Protein AF-A0AAU9Y5A7-F1 (afdb_monomer_lite)

pLDDT: mean 74.03, std 11.13, range [39.44, 89.31]

Organism: NCBI:txid46732

Secondary structure (DSSP, 8-state):
---PPPPPPPPPPPTT---SS-EEE----SSHHHHHHHHHH-TT-SEE---TTT----EE-

Sequence (61 aa):
MAVGPQCNKAEQSVSGKALKGHTYKTKRVQDPYECLVFCNNEVACQSYNYVITGVLIVLIG

Structure (mmCIF, N/CA/C/O backbone):
data_AF-A0AAU9Y5A7-F1
#
_entry.id   AF-A0AAU9Y5A7-F1
#
loop_
_atom_site.group_PDB
_atom_site.id
_atom_site.type_symbol
_atom_site.label_atom_id
_atom_site.label_alt_id
_atom_site.label_comp_id
_atom_site.label_asym_id
_atom_site.label_entity_id
_atom_site.label_seq_id
_atom_site.pdbx_PDB_ins_code
_atom_site.Cartn_x
_atom_site.Cartn_y
_atom_site.Cartn_z
_atom_site.occupancy
_atom_site.B_iso_or_equiv
_atom_site.auth_seq_id
_atom_site.auth_comp_id
_atom_site.auth_asym_id
_atom_site.auth_atom_id
_atom_site.pdbx_PDB_model_num
ATOM 1 N N . MET A 1 1 ? 19.188 -32.020 -7.380 1.00 39.44 1 MET A N 1
ATOM 2 C CA . MET A 1 1 ? 18.323 -31.061 -6.662 1.00 39.44 1 MET A CA 1
ATOM 3 C C . MET A 1 1 ? 18.411 -29.754 -7.431 1.00 39.44 1 MET A C 1
ATOM 5 O O . MET A 1 1 ? 19.459 -29.127 -7.398 1.00 39.44 1 MET A O 1
ATOM 9 N N . ALA A 1 2 ? 17.409 -29.431 -8.251 1.00 49.06 2 ALA A N 1
ATOM 10 C CA . ALA A 1 2 ? 17.415 -28.181 -9.005 1.00 49.06 2 ALA A CA 1
ATOM 11 C C . ALA A 1 2 ? 17.148 -27.037 -8.024 1.00 49.06 2 ALA A C 1
ATOM 13 O O . ALA A 1 2 ? 16.114 -27.035 -7.357 1.00 49.06 2 ALA A O 1
ATOM 14 N N . VAL A 1 3 ? 18.096 -26.109 -7.893 1.00 57.97 3 VAL A N 1
ATOM 15 C CA . VAL A 1 3 ? 17.837 -24.851 -7.199 1.00 57.97 3 VAL A CA 1
ATOM 16 C C . VAL A 1 3 ? 16.856 -24.088 -8.090 1.00 57.97 3 VAL A C 1
ATOM 18 O O . VAL A 1 3 ? 17.170 -23.764 -9.236 1.00 57.97 3 VAL A O 1
ATOM 21 N N . GLY A 1 4 ? 15.614 -23.923 -7.629 1.00 64.88 4 GLY A N 1
ATOM 22 C CA . GLY A 1 4 ? 14.677 -23.019 -8.294 1.00 64.88 4 GLY A CA 1
ATOM 23 C C . GLY A 1 4 ? 15.289 -21.615 -8.352 1.00 64.88 4 GLY A C 1
ATOM 24 O O . GLY A 1 4 ? 16.183 -21.328 -7.550 1.00 64.88 4 GLY A O 1
ATOM 25 N N . PRO A 1 5 ? 14.859 -20.744 -9.282 1.00 69.00 5 PRO A N 1
ATOM 26 C CA . PRO A 1 5 ? 15.363 -19.377 -9.331 1.00 69.00 5 PRO A CA 1
ATOM 27 C C . PRO A 1 5 ? 15.244 -18.764 -7.935 1.00 69.00 5 PRO A C 1
ATOM 29 O O . PRO A 1 5 ? 14.151 -18.731 -7.368 1.00 69.00 5 PRO A O 1
ATOM 32 N N . GLN A 1 6 ? 16.372 -18.355 -7.345 1.00 64.31 6 GLN A N 1
ATOM 33 C CA . GLN A 1 6 ? 16.336 -17.671 -6.061 1.00 64.31 6 GLN A CA 1
ATOM 34 C C . GLN A 1 6 ? 15.422 -16.451 -6.204 1.00 64.31 6 GLN A C 1
ATOM 36 O O . GLN A 1 6 ? 15.667 -15.592 -7.053 1.00 64.31 6 GLN A O 1
ATOM 41 N N . CYS A 1 7 ? 14.343 -16.387 -5.419 1.00 66.00 7 CYS A N 1
ATOM 42 C CA . CYS A 1 7 ? 13.533 -15.178 -5.356 1.00 66.00 7 CYS A CA 1
ATOM 43 C C . CYS A 1 7 ? 14.474 -14.019 -5.021 1.00 66.00 7 CYS A C 1
ATOM 45 O O . CYS A 1 7 ? 15.252 -14.107 -4.064 1.00 66.00 7 CYS A O 1
ATOM 47 N N . ASN A 1 8 ? 14.430 -12.950 -5.819 1.00 66.62 8 ASN A N 1
ATOM 48 C CA . ASN A 1 8 ? 15.110 -11.714 -5.453 1.00 66.62 8 ASN A CA 1
ATOM 49 C C . ASN A 1 8 ? 14.674 -11.336 -4.033 1.00 66.62 8 ASN A C 1
A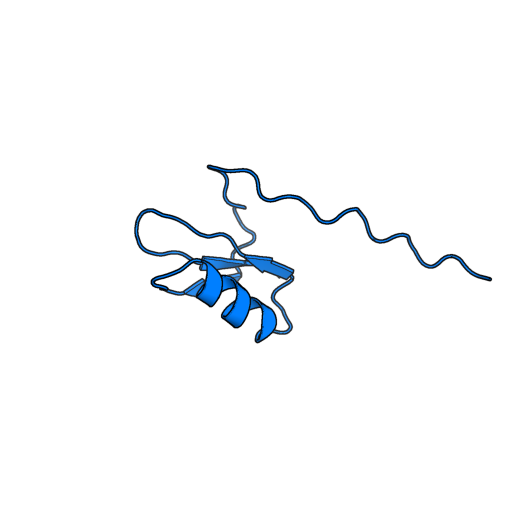TOM 51 O O . ASN A 1 8 ? 13.524 -11.574 -3.649 1.00 66.62 8 ASN A O 1
ATOM 55 N N . LYS A 1 9 ? 15.596 -10.788 -3.233 1.00 67.00 9 LYS A N 1
ATOM 56 C CA . LYS A 1 9 ? 15.226 -10.271 -1.911 1.00 67.00 9 LYS A CA 1
ATOM 57 C C . LYS A 1 9 ? 14.034 -9.337 -2.086 1.00 67.00 9 LYS A C 1
ATOM 59 O O . LYS A 1 9 ? 14.077 -8.477 -2.963 1.00 67.00 9 LYS A O 1
ATOM 64 N N . ALA A 1 10 ? 13.008 -9.522 -1.255 1.00 66.75 10 ALA A N 1
ATOM 65 C CA . ALA A 1 10 ? 11.870 -8.620 -1.221 1.00 66.75 10 ALA A CA 1
ATOM 66 C C . ALA A 1 10 ? 12.385 -7.178 -1.126 1.00 66.75 10 ALA A C 1
ATOM 68 O O . ALA A 1 10 ? 13.229 -6.871 -0.273 1.00 66.75 10 ALA A O 1
ATOM 69 N N . GLU A 1 11 ? 11.920 -6.321 -2.032 1.00 70.88 11 GLU A N 1
ATOM 70 C CA . GLU A 1 11 ? 12.236 -4.902 -1.965 1.00 70.88 11 GLU A CA 1
ATOM 71 C C . GLU A 1 11 ? 11.693 -4.333 -0.656 1.00 70.88 11 GLU A C 1
ATOM 73 O O . GLU A 1 11 ? 10.556 -4.589 -0.257 1.00 70.88 11 GLU A O 1
ATOM 78 N N . GLN A 1 12 ? 12.540 -3.582 0.041 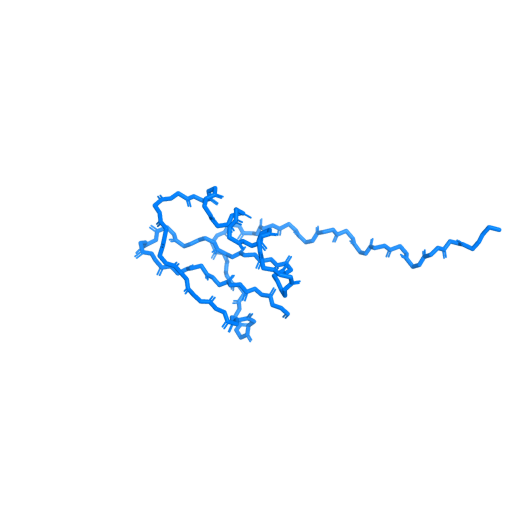1.00 74.25 12 GLN A N 1
ATOM 79 C CA . GLN A 1 12 ? 12.144 -2.928 1.278 1.00 74.25 12 GLN A CA 1
ATOM 80 C C . GLN A 1 12 ? 11.456 -1.607 0.956 1.00 74.25 12 GLN A C 1
ATOM 82 O O . GLN A 1 12 ? 11.907 -0.849 0.094 1.00 74.25 12 GLN A O 1
ATOM 87 N N . SER A 1 13 ? 10.386 -1.304 1.686 1.00 75.06 13 SER A N 1
ATOM 88 C CA . SER A 1 13 ? 9.725 -0.008 1.586 1.00 75.06 13 SER A CA 1
ATOM 89 C C . SER A 1 13 ? 10.696 1.113 1.963 1.00 75.06 13 SER A C 1
ATOM 91 O O . SER A 1 13 ? 11.311 1.087 3.029 1.00 75.06 13 SER A O 1
ATOM 93 N N . VAL A 1 14 ? 10.806 2.129 1.107 1.00 83.06 14 VAL A N 1
ATOM 94 C CA . VAL A 1 14 ? 11.600 3.332 1.383 1.00 83.06 14 VAL A CA 1
ATOM 95 C C . VAL A 1 14 ? 10.662 4.448 1.827 1.00 83.06 14 VAL A C 1
ATOM 97 O O . VAL A 1 14 ? 9.777 4.856 1.075 1.00 83.06 14 VAL A O 1
ATOM 100 N N . SER A 1 15 ? 10.859 4.956 3.045 1.00 82.44 15 SER A N 1
ATOM 101 C CA . SER A 1 15 ? 10.035 6.042 3.588 1.00 82.44 15 SER A CA 1
ATOM 102 C C . SER A 1 15 ? 10.075 7.286 2.691 1.00 82.44 15 SER A C 1
ATOM 104 O O . SER A 1 15 ? 11.124 7.648 2.154 1.00 82.44 15 SER A O 1
ATOM 106 N N . GLY A 1 16 ? 8.920 7.931 2.508 1.00 82.75 16 GLY A N 1
ATOM 107 C CA . GLY A 1 16 ? 8.771 9.115 1.655 1.00 82.75 16 GLY A CA 1
ATOM 108 C C . GLY A 1 16 ? 8.773 8.835 0.147 1.00 82.75 16 GLY A C 1
ATOM 109 O O . GLY A 1 16 ? 8.755 9.781 -0.638 1.00 82.75 16 GLY A O 1
ATOM 110 N N . LYS A 1 17 ? 8.784 7.565 -0.279 1.00 80.94 17 LYS A N 1
ATOM 111 C CA . LYS A 1 17 ? 8.662 7.178 -1.689 1.00 80.94 17 LYS A CA 1
ATOM 112 C C . LYS A 1 17 ? 7.366 6.419 -1.944 1.00 80.94 17 LYS A C 1
ATOM 114 O O . LYS A 1 17 ? 6.883 5.685 -1.090 1.00 80.94 17 LYS A O 1
ATOM 119 N N . ALA A 1 18 ? 6.840 6.590 -3.150 1.00 77.50 18 ALA A N 1
ATOM 120 C CA . ALA A 1 18 ? 5.756 5.786 -3.689 1.00 77.50 18 ALA A CA 1
ATOM 121 C C . ALA A 1 18 ? 6.112 5.375 -5.118 1.00 77.50 18 ALA A C 1
ATOM 123 O O . ALA A 1 18 ? 6.688 6.165 -5.875 1.00 77.50 18 A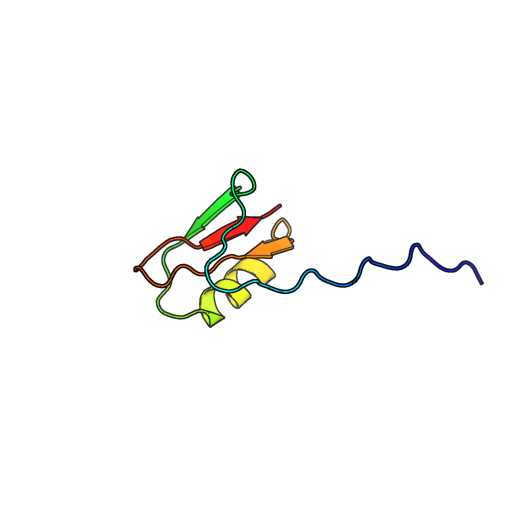LA A O 1
ATOM 124 N N . LEU A 1 19 ? 5.775 4.144 -5.488 1.00 75.12 19 LEU A N 1
ATOM 125 C CA . LEU A 1 19 ? 5.995 3.661 -6.848 1.00 75.12 19 LEU A CA 1
ATOM 126 C C . LEU A 1 19 ? 5.027 4.367 -7.810 1.00 75.12 19 LEU A C 1
ATOM 128 O O . LEU A 1 19 ? 3.813 4.377 -7.610 1.00 75.12 19 LEU A O 1
ATOM 132 N N . LYS A 1 20 ? 5.577 4.986 -8.859 1.00 76.31 20 LYS A N 1
ATOM 133 C CA . LYS A 1 20 ? 4.815 5.708 -9.889 1.00 76.31 20 LYS A CA 1
ATOM 134 C C . LYS A 1 20 ? 4.521 4.776 -11.065 1.00 76.31 20 LYS A C 1
ATOM 136 O O . LYS A 1 20 ? 5.385 4.001 -11.463 1.00 76.31 20 LYS A O 1
ATOM 141 N N . GLY A 1 21 ? 3.314 4.855 -11.627 1.00 74.75 21 GLY A N 1
ATOM 142 C CA . GLY A 1 21 ? 2.924 4.104 -12.834 1.00 74.75 21 GLY A CA 1
ATOM 143 C C . GLY A 1 21 ? 2.621 2.618 -12.619 1.00 74.75 21 GLY A C 1
ATOM 144 O O . GLY A 1 21 ? 2.182 1.959 -13.548 1.00 74.75 21 GLY A O 1
ATOM 145 N N . HIS A 1 22 ? 2.797 2.119 -11.397 1.00 74.06 22 HIS A N 1
ATOM 146 C CA . HIS A 1 22 ? 2.486 0.743 -11.001 1.00 74.06 22 HIS A CA 1
ATOM 147 C C . HIS A 1 22 ? 1.137 0.646 -10.276 1.00 74.06 22 HIS A C 1
ATOM 149 O O . HIS A 1 22 ? 0.759 -0.401 -9.767 1.00 74.06 22 HIS A O 1
ATOM 155 N N . THR A 1 23 ? 0.408 1.763 -10.195 1.00 75.62 23 THR A N 1
ATOM 156 C CA . THR A 1 23 ? -0.892 1.815 -9.542 1.00 75.62 23 THR A CA 1
ATOM 157 C C . THR A 1 23 ? -1.969 1.162 -10.373 1.00 75.62 23 THR A C 1
ATOM 159 O O . THR A 1 23 ? -2.462 1.760 -11.324 1.00 75.62 23 THR A O 1
ATOM 162 N N . TYR A 1 24 ? -2.392 -0.020 -9.942 1.00 75.31 24 TYR A N 1
ATOM 163 C CA . TYR A 1 24 ? -3.554 -0.694 -10.498 1.00 75.31 24 TYR A CA 1
ATOM 164 C C . TYR A 1 24 ? -4.854 -0.294 -9.785 1.00 75.31 24 TYR A C 1
ATOM 166 O O . TYR A 1 24 ? -5.880 -0.079 -10.428 1.00 75.31 24 TYR A O 1
ATOM 174 N N . LYS A 1 25 ? -4.827 -0.142 -8.454 1.00 77.69 25 LYS A N 1
ATOM 175 C CA . LYS A 1 25 ? -6.028 0.168 -7.660 1.00 77.69 25 LYS A CA 1
ATOM 176 C C . LYS A 1 25 ? -5.732 1.127 -6.523 1.00 77.69 25 LYS A C 1
ATOM 178 O O . LYS A 1 25 ? -4.609 1.147 -6.030 1.00 77.69 25 LYS A O 1
ATOM 183 N N . THR A 1 26 ? -6.746 1.897 -6.119 1.00 79.12 26 THR A N 1
ATOM 184 C CA . THR A 1 26 ? -6.681 2.831 -4.991 1.00 79.12 26 THR A CA 1
ATOM 185 C C . THR A 1 26 ? -7.797 2.611 -3.973 1.00 79.12 26 THR A C 1
ATOM 187 O O . THR A 1 26 ? -8.949 2.373 -4.337 1.00 79.12 26 THR A O 1
ATOM 190 N N . LYS A 1 27 ? -7.465 2.672 -2.675 1.00 79.12 27 LYS A N 1
ATOM 191 C CA . LYS A 1 27 ? -8.440 2.586 -1.576 1.00 79.12 27 LYS A CA 1
ATOM 192 C C . LYS A 1 27 ? -8.133 3.574 -0.444 1.00 79.12 27 LYS A C 1
ATOM 194 O O . LYS A 1 27 ? -6.972 3.883 -0.184 1.00 79.12 27 LYS A O 1
ATOM 199 N N . ARG A 1 28 ? -9.192 4.082 0.201 1.00 82.50 28 ARG A N 1
ATOM 200 C CA . ARG A 1 28 ? -9.137 4.860 1.451 1.00 82.50 28 ARG A CA 1
ATOM 201 C C . ARG A 1 28 ? -9.114 3.894 2.639 1.00 82.50 28 ARG A C 1
ATOM 203 O O . ARG A 1 28 ? -9.986 3.031 2.693 1.00 82.50 28 ARG A O 1
ATOM 210 N N . VAL A 1 29 ? -8.175 4.064 3.563 1.00 78.06 29 VAL A N 1
ATOM 211 C CA . VAL A 1 29 ? -8.090 3.314 4.833 1.00 78.06 29 VAL A CA 1
ATOM 212 C C . VAL A 1 29 ? -7.734 4.258 5.969 1.00 78.06 29 VAL A C 1
ATOM 214 O O . VAL A 1 29 ? -7.259 5.368 5.706 1.00 78.06 29 VAL A O 1
ATOM 217 N N . GLN A 1 30 ? -7.965 3.827 7.206 1.00 80.81 30 GLN A N 1
ATOM 218 C CA . GLN A 1 30 ? -7.620 4.604 8.395 1.00 80.81 30 GLN A CA 1
ATOM 219 C C . GLN A 1 30 ? -6.282 4.179 8.997 1.00 80.81 30 GLN A C 1
ATOM 221 O O . GLN A 1 30 ? -5.617 5.009 9.616 1.00 80.81 30 GLN A O 1
ATOM 226 N N . ASP A 1 31 ? -5.861 2.929 8.781 1.00 81.19 31 ASP A N 1
ATOM 227 C CA . ASP A 1 31 ? -4.579 2.426 9.263 1.00 81.19 31 ASP A CA 1
ATOM 228 C C . ASP A 1 31 ? -3.730 1.750 8.154 1.00 81.19 31 ASP A C 1
ATOM 230 O O . ASP A 1 31 ? -4.235 1.365 7.093 1.00 81.19 31 ASP A O 1
ATOM 234 N N . PRO A 1 32 ? -2.408 1.600 8.361 1.00 79.56 32 PRO A N 1
ATOM 235 C CA . PRO A 1 32 ? -1.547 0.870 7.429 1.00 79.56 32 PRO A CA 1
ATOM 236 C C . PRO A 1 32 ? -1.826 -0.641 7.377 1.00 79.56 32 PRO A C 1
ATOM 238 O O . PRO A 1 32 ? -1.415 -1.301 6.421 1.00 79.56 32 PRO A O 1
ATOM 241 N N . TYR A 1 33 ? -2.465 -1.204 8.405 1.00 85.56 33 TYR A N 1
ATOM 242 C CA . TYR A 1 33 ? -2.724 -2.639 8.521 1.00 85.56 33 TYR A CA 1
ATOM 243 C C . TYR A 1 33 ? -3.851 -3.086 7.579 1.00 85.56 33 TYR A C 1
ATOM 245 O O . TYR A 1 33 ? -3.765 -4.139 6.951 1.00 85.56 33 TYR A O 1
ATOM 253 N N . GLU A 1 34 ? -4.854 -2.245 7.364 1.00 85.56 34 GLU A N 1
ATOM 254 C CA . GLU A 1 34 ? -5.905 -2.413 6.375 1.00 85.56 34 GLU A CA 1
ATOM 255 C C . GLU A 1 34 ? -5.304 -2.552 4.970 1.00 85.56 34 GLU A C 1
ATOM 257 O O . GLU A 1 34 ? -5.756 -3.405 4.210 1.00 85.56 34 GLU A O 1
ATOM 262 N N . CYS A 1 35 ? -4.248 -1.801 4.620 1.00 82.94 35 CYS A N 1
ATOM 263 C CA . CYS A 1 35 ? -3.544 -1.969 3.338 1.00 82.94 35 CYS A CA 1
ATOM 264 C C . CYS A 1 35 ? -3.030 -3.400 3.150 1.00 82.94 35 CYS A C 1
ATOM 266 O O . CYS A 1 35 ? -3.185 -3.977 2.074 1.00 82.94 35 CYS A O 1
ATOM 268 N N . LEU A 1 36 ? -2.431 -3.964 4.204 1.00 84.38 36 LEU A N 1
ATOM 269 C CA . LEU A 1 36 ? -1.903 -5.325 4.208 1.00 84.38 36 LEU A CA 1
ATOM 270 C C . LEU A 1 36 ? -3.035 -6.341 4.039 1.00 84.38 36 LEU A C 1
ATOM 272 O O . LEU A 1 36 ? -2.918 -7.263 3.234 1.00 84.38 36 LEU A O 1
ATOM 276 N N . VAL A 1 37 ? -4.142 -6.168 4.765 1.00 88.62 37 VAL A N 1
ATOM 277 C CA . VAL A 1 37 ? -5.319 -7.040 4.647 1.00 88.62 37 VAL A CA 1
ATOM 278 C C . VAL A 1 37 ? -5.921 -6.955 3.241 1.00 88.62 37 VAL A C 1
ATOM 280 O O . VAL A 1 37 ? -6.250 -7.987 2.659 1.00 88.62 37 VAL A O 1
ATOM 283 N N . PHE A 1 38 ? -6.036 -5.760 2.655 1.00 85.62 38 PHE A N 1
ATOM 284 C CA . PHE A 1 38 ? -6.548 -5.600 1.291 1.00 85.62 38 PHE A CA 1
ATOM 285 C C . PHE A 1 38 ? -5.634 -6.228 0.247 1.00 85.62 38 PHE A C 1
ATOM 287 O O . PHE A 1 38 ? -6.130 -6.935 -0.623 1.00 85.62 38 PHE A O 1
ATOM 294 N N . CYS A 1 39 ? -4.323 -6.014 0.355 1.00 85.50 39 CYS A N 1
ATOM 295 C CA . CYS A 1 39 ? -3.365 -6.600 -0.573 1.00 85.50 39 CYS A CA 1
ATOM 296 C C . CYS A 1 39 ? -3.383 -8.133 -0.504 1.00 85.50 39 CYS A C 1
ATOM 298 O O . CYS A 1 39 ? -3.517 -8.780 -1.532 1.00 85.50 39 CYS A O 1
ATOM 300 N N . ASN A 1 40 ? -3.373 -8.729 0.695 1.00 86.94 40 ASN A N 1
ATOM 301 C CA . ASN A 1 40 ? -3.423 -10.191 0.839 1.00 86.94 40 ASN A CA 1
ATOM 302 C C . ASN A 1 40 ? -4.718 -10.827 0.303 1.00 86.94 40 ASN A C 1
ATOM 304 O O . ASN A 1 40 ? -4.715 -11.999 -0.063 1.00 86.94 40 ASN A O 1
ATOM 308 N N . ASN A 1 41 ? -5.824 -10.077 0.261 1.00 89.31 41 ASN A N 1
ATOM 309 C CA . ASN A 1 41 ? -7.088 -10.551 -0.306 1.00 89.31 41 ASN A CA 1
ATOM 310 C C . ASN A 1 41 ? -7.181 -10.366 -1.832 1.00 89.31 41 ASN A C 1
ATOM 312 O O . ASN A 1 41 ? -8.124 -10.868 -2.444 1.00 89.31 41 ASN A O 1
ATOM 316 N N . GLU A 1 42 ? -6.239 -9.662 -2.465 1.00 85.75 42 GLU A N 1
ATOM 317 C CA . GLU A 1 42 ? -6.191 -9.499 -3.917 1.00 85.75 42 GLU A CA 1
ATOM 318 C C . GLU A 1 42 ? -5.060 -10.319 -4.531 1.00 85.75 42 GLU A C 1
ATOM 320 O O . GLU A 1 42 ? -3.886 -10.019 -4.353 1.00 85.75 42 GLU A O 1
ATOM 325 N N . VAL A 1 43 ? -5.423 -11.306 -5.354 1.00 84.50 43 VAL A N 1
ATOM 326 C CA . VAL A 1 43 ? -4.468 -12.203 -6.035 1.00 84.50 43 VAL A CA 1
ATOM 327 C C . VAL A 1 43 ? -3.452 -11.444 -6.895 1.00 84.50 43 VAL A C 1
ATOM 329 O O . VAL A 1 43 ? -2.315 -11.881 -7.037 1.00 84.50 43 VAL A O 1
ATOM 332 N N . ALA A 1 44 ? -3.852 -10.308 -7.470 1.00 82.44 44 ALA A N 1
ATOM 333 C CA . ALA A 1 44 ? -2.980 -9.478 -8.294 1.00 82.44 44 ALA A CA 1
ATOM 334 C C . ALA A 1 44 ? -2.079 -8.538 -7.475 1.00 82.44 44 ALA A C 1
ATOM 336 O O . ALA A 1 44 ? -1.211 -7.894 -8.055 1.00 82.44 44 ALA A O 1
ATOM 337 N N . CYS A 1 45 ? -2.278 -8.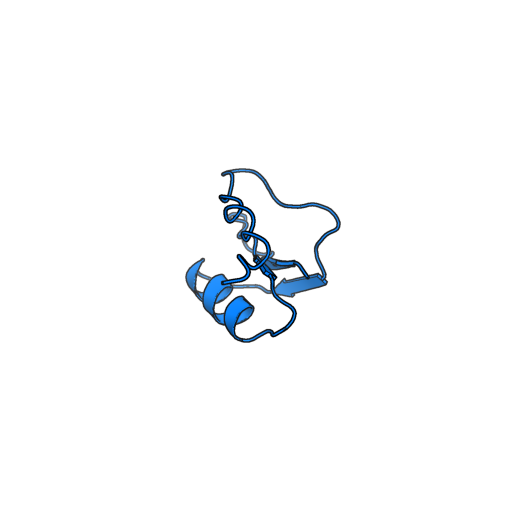418 -6.157 1.00 82.38 45 CYS A N 1
ATOM 338 C CA . CYS A 1 45 ? -1.467 -7.522 -5.348 1.00 82.38 45 CYS A CA 1
ATOM 339 C C . CYS A 1 45 ? -0.115 -8.155 -5.018 1.00 82.38 45 CYS A C 1
ATOM 341 O O . CYS A 1 45 ? -0.026 -9.145 -4.297 1.00 82.38 45 CYS A O 1
ATOM 343 N N . GLN A 1 46 ? 0.947 -7.532 -5.510 1.00 79.25 46 GLN A N 1
ATOM 344 C CA . GLN A 1 46 ? 2.329 -7.885 -5.198 1.00 79.25 46 GLN A CA 1
ATOM 345 C C . GLN A 1 46 ? 2.925 -6.947 -4.143 1.00 79.25 46 GLN A C 1
ATOM 347 O O . GLN A 1 46 ? 3.788 -7.350 -3.366 1.00 79.25 46 GLN A O 1
ATOM 352 N N . SER A 1 47 ? 2.473 -5.689 -4.094 1.00 80.50 47 SER A N 1
ATOM 353 C CA . SER A 1 47 ? 2.865 -4.727 -3.059 1.00 80.50 47 SER A CA 1
ATOM 354 C C . SER A 1 47 ? 1.858 -3.584 -2.908 1.00 80.50 47 SER A C 1
ATOM 356 O O . SER A 1 47 ? 0.988 -3.375 -3.759 1.00 80.50 47 SER A O 1
ATOM 358 N N . TYR A 1 48 ? 1.977 -2.836 -1.807 1.00 82.62 48 TYR A N 1
ATOM 359 C CA . TYR A 1 48 ? 1.146 -1.672 -1.513 1.00 82.62 48 TYR A CA 1
ATOM 360 C C . TYR A 1 48 ? 1.978 -0.476 -1.033 1.00 82.62 48 TYR A C 1
ATOM 362 O O . TYR A 1 48 ? 3.020 -0.638 -0.401 1.00 82.62 48 TYR A O 1
ATOM 370 N N . ASN A 1 49 ? 1.497 0.742 -1.298 1.00 81.81 49 ASN A N 1
ATOM 371 C CA . ASN A 1 49 ? 2.039 1.975 -0.710 1.00 81.81 49 ASN A CA 1
ATOM 372 C C . ASN A 1 49 ? 1.020 2.575 0.268 1.00 81.81 49 ASN A C 1
ATOM 374 O O . ASN A 1 49 ? -0.175 2.552 -0.016 1.00 81.81 49 ASN A O 1
ATOM 378 N N . TYR A 1 50 ? 1.486 3.151 1.380 1.00 80.00 50 TYR A N 1
ATOM 379 C CA . TYR A 1 50 ? 0.650 3.888 2.335 1.00 80.00 50 TYR A CA 1
ATOM 380 C C . TYR A 1 50 ? 1.046 5.368 2.357 1.00 80.00 50 TYR A C 1
ATOM 382 O O . TYR A 1 50 ? 2.206 5.700 2.599 1.00 80.00 50 TYR A O 1
ATOM 390 N N . VAL A 1 51 ? 0.081 6.258 2.109 1.00 78.25 51 VAL A N 1
ATOM 391 C CA . VAL A 1 51 ? 0.299 7.711 2.054 1.00 78.25 51 VAL A CA 1
ATOM 392 C C . VAL A 1 51 ? -0.397 8.391 3.235 1.00 78.25 51 VAL A C 1
ATOM 394 O O . VAL A 1 51 ? -1.623 8.371 3.343 1.00 78.25 51 VAL A O 1
ATOM 397 N N . ILE A 1 52 ? 0.399 9.030 4.100 1.00 72.62 52 ILE A N 1
ATOM 398 C CA . ILE A 1 52 ? -0.035 9.610 5.387 1.00 72.62 52 ILE A CA 1
ATOM 399 C C . ILE A 1 52 ? -0.933 10.849 5.206 1.00 72.62 52 ILE A C 1
ATOM 401 O O . ILE A 1 52 ? -1.719 11.171 6.090 1.00 72.62 52 ILE A O 1
ATOM 405 N N . THR A 1 53 ? -0.914 11.512 4.044 1.00 67.75 53 THR A N 1
ATOM 406 C CA . THR A 1 53 ? -1.746 12.701 3.756 1.00 67.75 53 THR A CA 1
ATOM 407 C C . THR A 1 53 ? -3.231 12.390 3.525 1.00 67.75 53 THR A C 1
ATOM 409 O O . THR A 1 53 ? -3.942 13.184 2.918 1.00 67.75 53 THR A O 1
ATOM 412 N N . GLY A 1 54 ? -3.712 11.246 4.015 1.00 52.31 54 GLY A N 1
ATOM 413 C CA . GLY A 1 54 ? -5.131 10.934 4.069 1.00 52.31 54 GLY A CA 1
ATOM 414 C C . GLY A 1 54 ? -5.708 10.533 2.723 1.00 52.31 54 GLY A C 1
ATOM 415 O O . GLY A 1 54 ? -6.635 11.189 2.262 1.00 52.31 54 GLY A O 1
ATOM 416 N N . VAL A 1 55 ? -5.217 9.408 2.178 1.00 53.78 55 VAL A N 1
ATOM 417 C CA . VAL A 1 55 ? -5.827 8.555 1.134 1.00 53.78 55 VAL A CA 1
ATOM 418 C C . VAL A 1 55 ? -4.979 8.460 -0.130 1.00 53.78 55 VAL A C 1
ATOM 420 O O . VAL A 1 55 ? -5.063 9.327 -0.996 1.00 53.78 55 VAL A O 1
ATOM 423 N N . LEU A 1 56 ? -4.290 7.324 -0.282 1.00 51.28 56 LEU A N 1
ATOM 424 C CA . LEU A 1 56 ? -4.186 6.558 -1.532 1.00 51.28 56 LEU A CA 1
ATOM 425 C C . LEU A 1 56 ? -3.429 5.248 -1.248 1.00 51.28 56 LEU A C 1
ATOM 427 O O . LEU A 1 56 ? -2.237 5.304 -0.957 1.00 51.28 56 LEU A O 1
ATOM 431 N N . ILE A 1 57 ? -4.076 4.079 -1.336 1.00 61.84 57 ILE A N 1
AT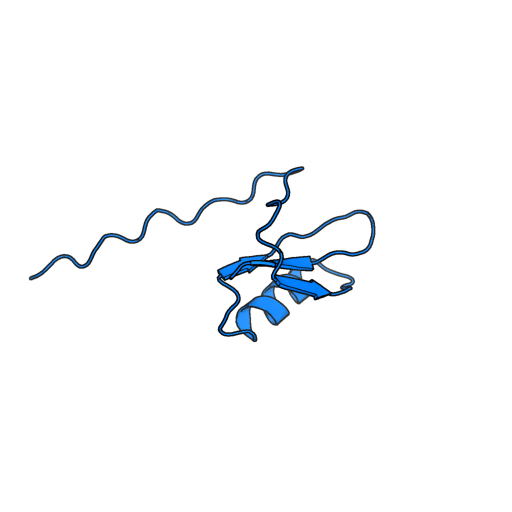OM 432 C CA . ILE A 1 57 ? -3.342 2.797 -1.356 1.00 61.84 57 ILE A CA 1
ATOM 433 C C . ILE A 1 57 ? -3.200 2.316 -2.779 1.00 61.84 57 ILE A C 1
ATOM 435 O O . ILE A 1 57 ? -4.158 1.811 -3.336 1.00 61.84 57 ILE A O 1
ATOM 439 N N . VAL A 1 58 ? -2.010 2.424 -3.342 1.00 58.22 58 VAL A N 1
ATOM 440 C CA . VAL A 1 58 ? -1.685 1.852 -4.645 1.00 58.22 58 VAL A CA 1
ATOM 441 C C . VAL A 1 58 ? -1.475 0.341 -4.502 1.00 58.22 58 VAL A C 1
ATOM 443 O O . VAL A 1 58 ? -0.491 -0.035 -3.876 1.00 58.22 58 VAL A O 1
ATOM 446 N N . LEU A 1 59 ? -2.342 -0.502 -5.077 1.00 62.16 59 LEU A N 1
ATOM 447 C CA . LEU A 1 59 ? -2.020 -1.922 -5.306 1.00 62.16 59 LEU A CA 1
ATOM 448 C C . LEU A 1 59 ? -1.151 -2.031 -6.559 1.00 62.16 59 LEU A C 1
ATOM 450 O O . LEU A 1 59 ? -1.495 -1.443 -7.587 1.00 62.16 59 LEU A O 1
ATOM 454 N N . ILE A 1 60 ? -0.036 -2.743 -6.450 1.00 60.84 60 ILE A N 1
ATOM 455 C CA . ILE A 1 60 ? 0.925 -2.955 -7.535 1.00 60.84 60 ILE A CA 1
ATOM 456 C C . ILE A 1 60 ? 0.806 -4.39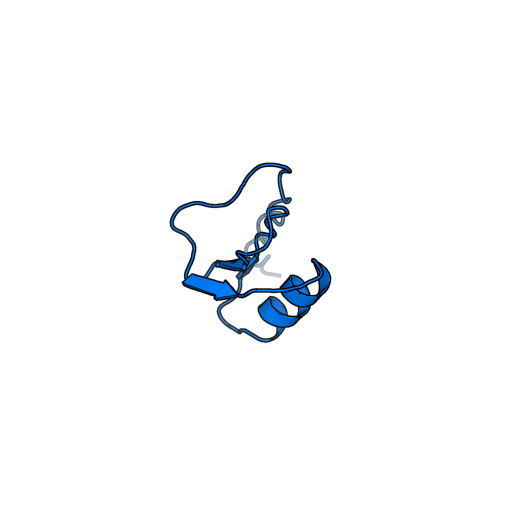5 -7.989 1.00 60.84 60 ILE A C 1
ATOM 458 O O . ILE A 1 60 ? 0.964 -5.294 -7.163 1.00 60.84 60 ILE A O 1
ATOM 462 N N . GLY A 1 61 ? 0.492 -4.578 -9.269 1.00 55.78 61 GLY A N 1
ATOM 463 C CA . GLY A 1 61 ? 0.465 -5.867 -9.956 1.00 55.78 61 GLY A CA 1
ATOM 464 C C . GLY A 1 61 ? 1.540 -5.953 -11.023 1.00 55.78 61 GLY A C 1
ATOM 465 O O . GLY A 1 61 ? 2.050 -4.881 -11.422 1.00 55.78 61 GLY A O 1
#

Radius of gyration: 13.55 Å; chains: 1; bounding box: 28×44×22 Å

Foldseek 3Di:
DDDDPPPDPPDDDDPPDDDPPQAPDWDFDDDPVVLVVVLVVDPQAPDWDDDPPGTTIGRGD